Protein AF-A0A8S2LQV7-F1 (afdb_monomer_lite)

Sequence (78 aa):
FTLHSSINELTKNDCTYQDRRFGTINLSQVGLKHGTPAFRHIRQDDYFYSYNPCYPFSEEPTCINVAMCQTFKDESVS

Structure (mmCIF, N/CA/C/O backbone):
data_AF-A0A8S2LQV7-F1
#
_entry.id   AF-A0A8S2LQV7-F1
#
loop_
_atom_site.group_PDB
_atom_site.id
_atom_site.type_symbol
_atom_site.label_atom_id
_atom_site.label_alt_id
_atom_site.label_comp_id
_atom_site.label_asym_id
_atom_site.label_entity_id
_atom_site.label_seq_id
_atom_site.pdbx_PDB_ins_code
_atom_site.Cartn_x
_atom_site.Cartn_y
_atom_site.Cartn_z
_atom_site.occupancy
_atom_site.B_iso_or_equiv
_atom_site.auth_seq_id
_atom_site.auth_comp_id
_atom_site.auth_asym_id
_atom_site.auth_atom_id
_atom_site.pdbx_PDB_model_num
ATOM 1 N N . PHE A 1 1 ? 26.145 -32.040 -9.418 1.00 38.84 1 PHE A N 1
ATOM 2 C CA . PHE A 1 1 ? 24.933 -31.261 -9.733 1.00 38.84 1 PHE A CA 1
ATOM 3 C C . PHE A 1 1 ? 24.686 -30.303 -8.584 1.00 38.84 1 PHE A C 1
ATOM 5 O O . PHE A 1 1 ? 24.257 -30.735 -7.525 1.00 38.84 1 PHE A O 1
ATOM 12 N N . THR A 1 2 ? 25.074 -29.040 -8.747 1.00 29.73 2 THR A N 1
ATOM 13 C CA . THR A 1 2 ? 24.989 -28.026 -7.688 1.00 29.73 2 THR A CA 1
ATOM 14 C C . THR A 1 2 ? 23.717 -27.217 -7.903 1.00 29.73 2 THR A C 1
ATOM 16 O O . THR A 1 2 ? 23.552 -26.601 -8.954 1.00 29.73 2 THR A O 1
ATOM 19 N N . LEU A 1 3 ? 22.804 -27.249 -6.932 1.00 37.75 3 LEU A N 1
ATOM 20 C CA . LEU A 1 3 ? 21.639 -26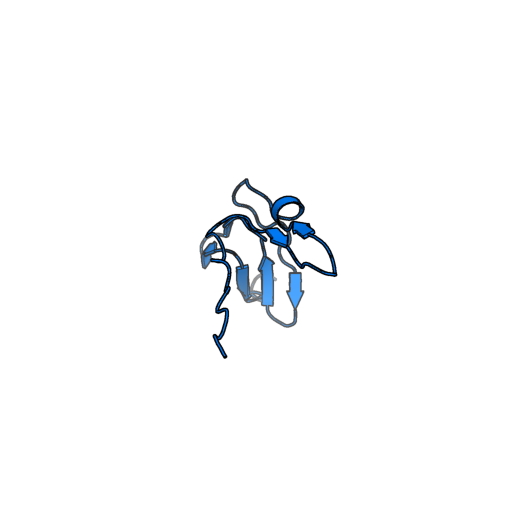.367 -6.883 1.00 37.75 3 LEU A CA 1
ATOM 21 C C . LEU A 1 3 ? 22.131 -24.925 -6.711 1.00 37.75 3 LEU A C 1
ATOM 23 O O . LEU A 1 3 ? 22.624 -24.558 -5.649 1.00 37.75 3 LEU A O 1
ATOM 27 N N . HIS A 1 4 ? 22.019 -24.111 -7.760 1.00 40.44 4 HIS A N 1
ATOM 28 C CA . HIS A 1 4 ? 22.261 -22.673 -7.680 1.00 40.44 4 HIS A CA 1
ATOM 29 C C . HIS A 1 4 ? 21.022 -22.021 -7.053 1.00 40.44 4 HIS A C 1
ATOM 31 O O . HIS A 1 4 ? 20.096 -21.584 -7.737 1.00 40.44 4 HIS A O 1
ATOM 37 N N . SER A 1 5 ? 20.972 -22.028 -5.722 1.00 50.97 5 SER A N 1
ATOM 38 C CA . SER A 1 5 ? 20.023 -21.251 -4.931 1.00 50.97 5 SER A CA 1
ATOM 39 C C . SER A 1 5 ? 20.367 -19.765 -5.056 1.00 50.97 5 SER A C 1
ATOM 41 O O . SER A 1 5 ? 21.008 -19.186 -4.187 1.00 50.97 5 SER A O 1
ATOM 43 N N . SER A 1 6 ? 19.963 -19.142 -6.160 1.00 43.38 6 SER A N 1
ATOM 44 C CA . SER A 1 6 ? 19.937 -17.684 -6.295 1.00 43.38 6 SER A CA 1
ATOM 45 C C . SER A 1 6 ? 18.504 -17.206 -6.083 1.00 43.38 6 SER A C 1
ATOM 47 O O . SER A 1 6 ? 17.878 -16.654 -6.987 1.00 43.38 6 SER A O 1
ATOM 49 N N . ILE A 1 7 ? 17.967 -17.439 -4.880 1.00 50.81 7 ILE A N 1
ATOM 50 C CA . ILE A 1 7 ? 16.951 -16.530 -4.350 1.00 50.81 7 ILE A CA 1
ATOM 51 C C . ILE A 1 7 ? 17.742 -15.254 -4.089 1.00 50.81 7 ILE A C 1
ATOM 53 O O . ILE A 1 7 ? 18.358 -15.108 -3.039 1.00 50.81 7 ILE A O 1
ATOM 57 N N . ASN A 1 8 ? 17.846 -14.409 -5.119 1.00 47.16 8 ASN A N 1
ATOM 58 C CA . ASN A 1 8 ? 18.303 -13.043 -4.949 1.00 47.16 8 ASN A CA 1
ATOM 59 C C . ASN A 1 8 ? 17.506 -12.494 -3.778 1.00 47.16 8 ASN A C 1
ATOM 61 O O . ASN A 1 8 ? 16.273 -12.515 -3.811 1.00 47.16 8 ASN A O 1
ATOM 65 N N . GLU A 1 9 ? 18.232 -12.104 -2.738 1.00 47.09 9 GLU A N 1
ATOM 66 C CA . GLU A 1 9 ? 17.723 -11.340 -1.621 1.00 47.09 9 GLU A CA 1
ATOM 67 C C . GLU A 1 9 ? 16.728 -10.327 -2.180 1.00 47.09 9 GLU A C 1
ATOM 69 O O . GLU A 1 9 ? 17.097 -9.453 -2.965 1.00 47.09 9 GLU A O 1
ATOM 74 N N . LEU A 1 10 ? 15.443 -10.501 -1.859 1.00 50.06 10 LEU A N 1
ATOM 75 C CA . LEU A 1 10 ? 14.467 -9.440 -2.032 1.00 50.06 10 LEU A CA 1
ATOM 76 C C . LEU A 1 10 ? 14.997 -8.312 -1.155 1.00 50.06 10 LEU A C 1
ATOM 78 O O . LEU A 1 10 ? 14.827 -8.349 0.065 1.00 50.06 10 LEU A O 1
ATOM 82 N N . THR A 1 11 ? 15.739 -7.380 -1.756 1.00 47.81 11 THR A N 1
ATOM 83 C CA . THR A 1 11 ? 16.265 -6.218 -1.060 1.00 47.81 11 THR A CA 1
ATOM 84 C C . THR A 1 11 ? 15.059 -5.522 -0.462 1.00 47.81 11 THR A C 1
ATOM 86 O O . THR A 1 11 ? 14.149 -5.043 -1.141 1.00 47.81 11 THR A O 1
ATOM 89 N N . LYS A 1 12 ? 14.997 -5.589 0.863 1.00 50.88 12 LYS A N 1
ATOM 90 C CA . LYS A 1 12 ? 14.026 -4.909 1.700 1.00 50.88 12 LYS A CA 1
ATOM 91 C C . LYS A 1 12 ? 14.028 -3.427 1.300 1.00 50.88 12 LYS A C 1
ATOM 93 O O . LYS A 1 12 ? 14.924 -2.716 1.736 1.00 50.88 12 LYS A O 1
ATOM 98 N N . ASN A 1 13 ? 13.058 -3.018 0.465 1.00 59.56 13 ASN A N 1
ATOM 99 C CA . ASN A 1 13 ? 12.545 -1.653 0.207 1.00 59.56 13 ASN A CA 1
ATOM 100 C C . ASN A 1 13 ? 12.467 -1.146 -1.246 1.00 59.56 13 ASN A C 1
ATOM 102 O O . ASN A 1 13 ? 11.961 -0.041 -1.426 1.00 59.56 13 ASN A O 1
ATOM 106 N N . ASP A 1 14 ? 12.849 -1.879 -2.295 1.00 73.00 14 ASP A N 1
ATOM 107 C CA . ASP A 1 14 ? 12.894 -1.215 -3.618 1.00 73.00 14 ASP A CA 1
ATOM 108 C C . ASP A 1 14 ? 11.545 -1.074 -4.328 1.00 73.00 14 ASP A C 1
ATOM 110 O O . ASP A 1 14 ? 11.446 -0.375 -5.337 1.00 73.00 14 ASP A O 1
ATOM 114 N N . CYS A 1 15 ? 10.489 -1.710 -3.810 1.00 89.00 15 CYS A N 1
ATOM 115 C CA . CYS A 1 15 ? 9.142 -1.700 -4.392 1.00 89.00 15 CYS A CA 1
ATOM 116 C C . CYS A 1 15 ? 9.104 -1.909 -5.918 1.00 89.00 15 CYS A C 1
ATOM 118 O O . CYS A 1 15 ? 8.204 -1.472 -6.640 1.00 89.00 15 CYS A O 1
ATOM 120 N N . THR A 1 16 ? 10.144 -2.578 -6.389 1.00 89.38 16 THR A N 1
ATOM 121 C CA . THR A 1 16 ? 10.504 -2.777 -7.770 1.00 89.38 16 THR A CA 1
ATOM 122 C C . THR A 1 16 ? 10.804 -4.250 -7.879 1.00 89.38 16 THR A C 1
ATOM 124 O O . THR A 1 16 ? 11.614 -4.796 -7.131 1.00 89.38 16 THR A O 1
ATOM 127 N N . TYR A 1 17 ? 10.102 -4.902 -8.785 1.00 85.44 17 TYR A N 1
ATOM 128 C CA . TYR A 1 17 ? 10.278 -6.301 -9.093 1.00 85.44 17 TYR A CA 1
ATOM 129 C C . TYR A 1 17 ? 10.886 -6.410 -10.484 1.00 85.44 17 TYR A C 1
ATOM 131 O O . TYR A 1 17 ? 10.361 -5.842 -11.439 1.00 85.44 17 TYR A O 1
ATOM 139 N N . GLN A 1 18 ? 12.001 -7.126 -10.598 1.00 87.94 18 GLN A N 1
ATOM 140 C CA . GLN A 1 18 ? 12.686 -7.330 -11.867 1.00 87.94 18 GLN A CA 1
ATOM 141 C C . GLN A 1 18 ? 12.575 -8.794 -12.284 1.00 87.94 18 GLN A C 1
ATOM 143 O O . GLN A 1 18 ? 13.176 -9.676 -11.669 1.00 87.94 18 GLN A O 1
ATOM 148 N N . ASP A 1 19 ? 11.831 -9.042 -13.358 1.00 84.75 19 ASP A N 1
ATOM 149 C CA . ASP A 1 19 ? 11.769 -10.340 -14.015 1.00 84.75 19 ASP A CA 1
ATOM 150 C C . ASP A 1 19 ? 12.711 -10.369 -15.225 1.00 84.75 19 ASP A C 1
ATOM 152 O O . ASP A 1 19 ? 12.803 -9.426 -16.013 1.00 84.75 19 ASP A O 1
ATOM 156 N N . ARG A 1 20 ? 13.421 -11.486 -15.398 1.00 86.44 20 ARG A N 1
ATOM 157 C CA . ARG A 1 20 ? 14.421 -11.636 -16.469 1.00 86.44 20 ARG A CA 1
ATOM 158 C C . ARG A 1 20 ? 13.816 -11.714 -17.873 1.00 86.44 20 ARG A C 1
ATOM 160 O O . ARG A 1 20 ? 14.533 -11.490 -18.841 1.00 86.44 20 ARG A O 1
ATOM 167 N N . ARG A 1 21 ? 12.541 -12.082 -17.993 1.00 92.12 21 ARG A N 1
ATOM 168 C CA . ARG A 1 21 ? 11.825 -12.269 -19.263 1.00 92.12 21 ARG A CA 1
ATOM 169 C C . ARG A 1 21 ? 10.843 -11.137 -19.535 1.00 92.12 21 ARG A C 1
ATOM 171 O O . ARG A 1 21 ? 10.681 -10.749 -20.685 1.00 92.12 21 ARG A O 1
ATOM 178 N N . PHE A 1 22 ? 10.191 -10.634 -18.491 1.00 86.12 22 PHE A N 1
ATOM 179 C CA . PHE A 1 22 ? 9.078 -9.689 -18.598 1.00 86.12 22 PHE A CA 1
ATOM 180 C C . PHE A 1 22 ? 9.456 -8.249 -18.232 1.00 86.12 22 PHE A C 1
ATOM 182 O O . PHE A 1 22 ? 8.636 -7.347 -18.384 1.00 86.12 22 PHE A O 1
ATOM 189 N N . GLY A 1 23 ? 10.700 -8.014 -17.806 1.00 87.25 23 GLY A N 1
ATOM 190 C CA . GLY A 1 23 ? 11.206 -6.684 -17.484 1.00 87.25 23 GLY A CA 1
ATOM 191 C C . GLY A 1 23 ? 10.903 -6.261 -16.047 1.00 87.25 23 GLY A C 1
ATOM 192 O O . GLY A 1 23 ? 10.759 -7.089 -15.148 1.00 87.25 23 GLY A O 1
ATOM 193 N N . THR A 1 24 ? 10.858 -4.950 -15.822 1.00 90.31 24 THR A N 1
ATOM 194 C CA . THR A 1 24 ? 10.785 -4.361 -14.480 1.00 90.31 24 THR A CA 1
ATOM 195 C C . THR A 1 24 ? 9.396 -3.803 -1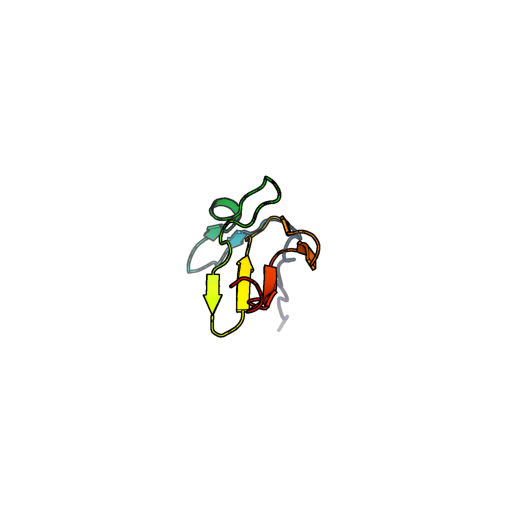4.193 1.00 90.31 24 THR A C 1
ATOM 197 O O . THR A 1 24 ? 8.902 -2.947 -14.922 1.00 90.31 24 THR A O 1
ATOM 200 N N . ILE A 1 25 ? 8.800 -4.233 -13.085 1.00 88.44 25 ILE A N 1
ATOM 201 C CA . ILE A 1 25 ? 7.591 -3.652 -12.502 1.00 88.44 25 ILE A CA 1
ATOM 202 C C . ILE A 1 25 ? 8.031 -2.725 -11.373 1.00 88.44 25 ILE A C 1
ATOM 204 O O . ILE A 1 25 ? 8.609 -3.186 -10.395 1.00 88.44 25 ILE A O 1
ATOM 208 N N . ASN A 1 26 ? 7.752 -1.428 -11.487 1.00 90.06 26 ASN A N 1
ATOM 209 C CA . ASN A 1 26 ? 8.071 -0.449 -10.450 1.00 90.06 26 ASN A CA 1
ATOM 210 C 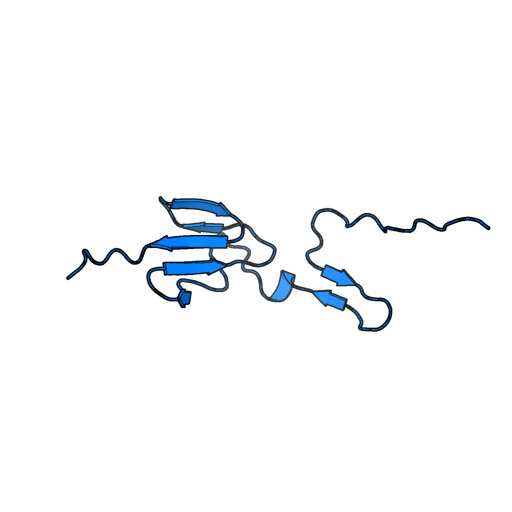C . ASN A 1 26 ? 6.783 0.117 -9.834 1.00 90.06 26 ASN A C 1
ATOM 212 O O . ASN A 1 26 ? 6.124 0.969 -10.429 1.00 90.06 26 ASN A O 1
ATOM 216 N N . LEU A 1 27 ? 6.441 -0.337 -8.626 1.00 90.75 27 LEU A N 1
ATOM 217 C CA . LEU A 1 27 ? 5.236 0.099 -7.914 1.00 90.75 27 LEU A CA 1
ATOM 218 C C . LEU A 1 27 ? 5.423 1.440 -7.186 1.00 90.75 27 LEU A C 1
ATOM 220 O O . LEU A 1 27 ? 4.441 2.057 -6.779 1.00 90.75 27 LEU A O 1
ATOM 224 N N . SER A 1 28 ? 6.656 1.946 -7.058 1.00 91.12 28 SER A N 1
ATOM 225 C CA . SER A 1 28 ? 6.912 3.244 -6.406 1.00 91.12 28 SER A CA 1
ATOM 226 C C . SER A 1 28 ? 6.252 4.421 -7.130 1.00 91.12 28 SER A C 1
ATOM 228 O O . SER A 1 28 ? 6.000 5.455 -6.519 1.00 91.12 28 SER A O 1
ATOM 230 N N . GLN A 1 29 ? 5.950 4.259 -8.422 1.00 90.38 29 GLN A N 1
ATOM 231 C CA . GLN A 1 29 ? 5.305 5.282 -9.245 1.00 90.38 29 GLN A CA 1
ATOM 232 C C . GLN A 1 29 ? 3.801 5.415 -8.982 1.00 90.38 29 GLN A C 1
ATOM 234 O O . GLN A 1 29 ? 3.220 6.441 -9.321 1.00 90.38 29 GLN A O 1
ATOM 239 N N . VAL A 1 30 ? 3.175 4.393 -8.390 1.00 94.50 30 VAL A N 1
ATOM 240 C CA . VAL A 1 30 ? 1.732 4.379 -8.101 1.00 94.50 30 VAL A CA 1
ATOM 241 C C . VAL A 1 30 ? 1.417 4.601 -6.620 1.00 94.50 30 VAL A C 1
ATOM 243 O O . VAL A 1 30 ? 0.266 4.848 -6.281 1.00 94.50 30 VAL A O 1
ATOM 246 N N . GLY A 1 31 ? 2.416 4.530 -5.737 1.00 94.50 31 GLY A N 1
ATOM 247 C CA . GLY A 1 31 ? 2.271 4.829 -4.312 1.00 94.50 31 GLY A CA 1
ATOM 248 C C . GLY A 1 31 ? 2.433 6.316 -3.985 1.00 94.50 31 GLY A C 1
ATOM 249 O O . GLY A 1 31 ? 3.259 7.013 -4.577 1.00 94.50 31 GLY A O 1
ATOM 250 N N . LEU A 1 32 ? 1.706 6.801 -2.977 1.00 95.62 32 LEU A N 1
ATOM 251 C CA . LEU A 1 32 ? 1.831 8.168 -2.463 1.00 95.62 32 LEU A CA 1
ATOM 252 C C . LEU A 1 32 ? 2.736 8.221 -1.226 1.00 95.62 32 LEU A C 1
ATOM 254 O O . LEU A 1 32 ? 2.522 7.517 -0.248 1.00 95.62 32 LEU A O 1
ATOM 258 N N . LYS A 1 33 ? 3.739 9.106 -1.235 1.00 94.25 33 LYS A N 1
ATOM 259 C CA . LYS A 1 33 ? 4.731 9.229 -0.145 1.00 94.25 33 LYS A CA 1
ATOM 260 C C . LYS A 1 33 ? 4.280 10.077 1.047 1.00 94.25 33 LYS A C 1
ATOM 262 O O . LYS A 1 33 ? 4.989 10.147 2.043 1.00 94.25 33 LYS A O 1
ATOM 267 N N . HIS A 1 34 ? 3.147 10.765 0.941 1.00 92.50 34 HIS A N 1
ATOM 268 C CA . HIS A 1 34 ? 2.725 11.792 1.898 1.00 92.50 34 HIS A CA 1
ATOM 269 C C . HIS A 1 34 ? 1.750 11.264 2.962 1.00 92.50 34 HIS A C 1
ATOM 271 O O . HIS A 1 34 ? 0.923 12.014 3.471 1.00 92.50 34 HIS A O 1
ATOM 277 N N . GLY A 1 35 ? 1.851 9.973 3.298 1.00 91.88 35 GLY A N 1
ATOM 278 C CA . GLY A 1 35 ? 1.084 9.361 4.386 1.00 91.88 35 GLY A CA 1
ATOM 279 C C . GLY A 1 35 ? -0.411 9.202 4.104 1.00 91.88 35 GLY A C 1
ATOM 280 O O . GLY A 1 35 ? -1.177 8.992 5.040 1.00 91.88 35 GLY A O 1
ATOM 281 N N . THR A 1 36 ? -0.825 9.285 2.839 1.00 94.88 36 THR A N 1
ATOM 282 C CA . THR A 1 36 ? -2.201 9.070 2.373 1.00 94.88 36 THR A CA 1
ATOM 283 C C . THR A 1 36 ? -2.256 7.872 1.422 1.00 94.88 36 THR A C 1
ATOM 285 O O . THR A 1 36 ? -1.267 7.576 0.745 1.00 94.88 36 THR A O 1
ATOM 288 N N . PRO A 1 37 ? -3.394 7.168 1.343 1.00 96.44 37 PRO A N 1
ATOM 289 C CA . PRO A 1 37 ? -3.541 6.065 0.407 1.00 96.44 37 PRO A CA 1
ATOM 290 C C . PRO A 1 37 ? -3.682 6.552 -1.039 1.00 96.44 37 PRO A C 1
ATOM 292 O O . PRO A 1 37 ? -4.474 7.451 -1.321 1.00 96.44 37 PRO A O 1
ATOM 295 N N . ALA A 1 38 ? -2.949 5.923 -1.966 1.00 96.88 38 ALA A N 1
ATOM 296 C CA . ALA A 1 38 ? -3.092 6.150 -3.408 1.00 96.88 38 ALA A CA 1
ATOM 297 C C . ALA A 1 38 ? -4.474 5.738 -3.932 1.00 96.88 38 ALA A C 1
ATOM 299 O O . ALA A 1 38 ? -5.024 6.369 -4.834 1.00 96.88 38 ALA A O 1
ATOM 300 N N . PHE A 1 39 ? -5.041 4.691 -3.337 1.00 96.62 39 PHE A N 1
ATOM 301 C CA . PHE A 1 39 ? -6.374 4.190 -3.631 1.00 96.62 39 PHE A CA 1
ATOM 302 C C . PHE A 1 39 ? -7.188 4.253 -2.346 1.00 96.62 39 PHE A C 1
ATOM 304 O O . PHE A 1 39 ? -6.898 3.516 -1.411 1.00 96.62 39 PHE A O 1
ATOM 311 N N . ARG A 1 40 ? -8.170 5.150 -2.264 1.00 94.88 40 ARG A N 1
ATOM 312 C CA . ARG A 1 40 ? -8.869 5.464 -1.012 1.00 94.88 40 ARG A CA 1
ATOM 313 C C . ARG A 1 40 ? -10.352 5.124 -1.085 1.00 94.88 40 ARG A C 1
ATOM 315 O O . ARG A 1 40 ? -10.988 5.440 -2.088 1.00 94.88 40 ARG A O 1
ATOM 322 N N . HIS A 1 41 ? -10.895 4.562 -0.005 1.00 92.00 41 HIS A N 1
ATOM 323 C CA . HIS A 1 41 ? -12.328 4.284 0.166 1.00 92.00 41 HIS A CA 1
ATOM 324 C C . HIS A 1 41 ? -12.969 3.522 -1.012 1.00 92.00 41 HIS A C 1
ATOM 326 O O . HIS A 1 41 ? -14.093 3.814 -1.429 1.00 92.00 41 HIS A O 1
ATOM 332 N N . ILE A 1 42 ? -12.262 2.527 -1.555 1.00 94.69 42 ILE A N 1
ATOM 333 C CA . ILE A 1 42 ? -12.826 1.583 -2.520 1.00 94.69 42 ILE A CA 1
ATOM 334 C C . ILE A 1 42 ? -13.909 0.781 -1.800 1.00 94.69 42 ILE A C 1
ATOM 336 O O . ILE A 1 42 ? -13.630 0.105 -0.812 1.00 94.69 42 ILE A O 1
ATOM 340 N N . ARG A 1 43 ? -15.149 0.862 -2.281 1.00 94.00 43 ARG A N 1
ATOM 341 C CA . ARG A 1 43 ? -16.286 0.181 -1.661 1.00 94.00 43 ARG A CA 1
ATOM 342 C C . ARG A 1 43 ? -16.418 -1.249 -2.176 1.00 94.00 43 ARG A C 1
ATOM 344 O O . ARG A 1 43 ? -16.508 -1.454 -3.386 1.00 94.00 43 ARG A O 1
ATOM 351 N N . GLN A 1 44 ? -16.523 -2.199 -1.256 1.00 93.25 44 GLN A N 1
ATOM 352 C CA . GLN A 1 44 ? -16.883 -3.582 -1.546 1.00 93.25 44 GLN A CA 1
ATOM 353 C C . GLN A 1 44 ? -17.720 -4.129 -0.386 1.00 93.25 44 GLN A C 1
ATOM 355 O O . GLN A 1 44 ? -17.281 -4.102 0.761 1.00 93.25 44 GLN A O 1
ATOM 360 N N . ASP A 1 45 ? -18.936 -4.582 -0.697 1.00 91.06 45 ASP A N 1
ATOM 361 C CA . ASP A 1 45 ? -19.944 -5.005 0.281 1.00 91.06 45 ASP A CA 1
ATOM 362 C C . ASP A 1 45 ? -20.170 -3.935 1.372 1.00 91.06 45 ASP A C 1
ATOM 364 O O . ASP A 1 45 ? -20.452 -2.766 1.058 1.00 91.06 45 ASP A O 1
ATOM 368 N N . ASP A 1 46 ? -20.008 -4.332 2.634 1.00 93.06 46 ASP A N 1
ATOM 369 C CA . ASP A 1 46 ? -20.142 -3.494 3.827 1.00 93.06 46 ASP A CA 1
ATOM 370 C C . ASP A 1 46 ? -18.802 -2.907 4.289 1.00 93.06 46 ASP A C 1
ATOM 372 O O . ASP A 1 46 ? -18.658 -2.486 5.436 1.00 93.06 46 ASP A O 1
ATOM 376 N N . TYR A 1 47 ? -17.802 -2.865 3.405 1.00 92.06 47 TYR A N 1
ATOM 377 C CA . TYR A 1 47 ? -16.466 -2.379 3.726 1.00 92.06 47 TYR A CA 1
ATOM 378 C C . TYR A 1 47 ? -15.971 -1.303 2.760 1.00 92.06 47 TYR A C 1
ATOM 380 O O . TYR A 1 47 ? -16.301 -1.265 1.568 1.00 92.06 47 TYR A O 1
ATOM 388 N N . PHE A 1 48 ? -15.112 -0.442 3.296 1.00 94.44 48 PHE A N 1
ATOM 389 C CA . PHE A 1 48 ? -14.243 0.437 2.534 1.00 94.44 48 PHE A CA 1
ATOM 390 C C . PHE A 1 48 ? -12.799 -0.028 2.660 1.00 94.44 48 PHE A C 1
ATOM 392 O O . PHE A 1 48 ? -12.326 -0.347 3.750 1.00 94.44 48 PHE A O 1
ATOM 399 N N . TYR A 1 49 ? -12.096 -0.016 1.535 1.00 95.62 49 TYR A N 1
ATOM 400 C CA . TYR A 1 49 ? -10.691 -0.367 1.445 1.00 95.62 49 TYR A CA 1
ATOM 401 C C . TYR A 1 49 ? -9.876 0.832 0.991 1.00 95.62 49 TYR A C 1
ATOM 403 O O . TYR A 1 49 ? -10.186 1.479 -0.011 1.00 95.62 49 TYR A O 1
ATOM 411 N N . SER A 1 50 ? -8.789 1.085 1.701 1.00 97.06 50 SER A N 1
ATOM 412 C CA . SER A 1 50 ? -7.749 2.011 1.281 1.00 97.06 50 SER A CA 1
ATOM 413 C C . SER A 1 50 ? -6.436 1.255 1.143 1.00 97.06 50 SER A C 1
ATOM 415 O O . SER A 1 50 ? -6.105 0.417 1.978 1.00 97.06 50 SER A O 1
ATOM 417 N N . TYR A 1 51 ? -5.672 1.530 0.095 1.00 97.25 51 TYR A N 1
ATOM 418 C CA . TYR A 1 51 ? -4.415 0.859 -0.206 1.00 97.25 51 TYR A CA 1
ATOM 419 C C . TYR A 1 51 ? -3.384 1.859 -0.718 1.00 97.25 51 TYR A C 1
ATOM 421 O O . TYR A 1 51 ? -3.686 2.758 -1.510 1.00 97.25 51 TYR A O 1
ATOM 429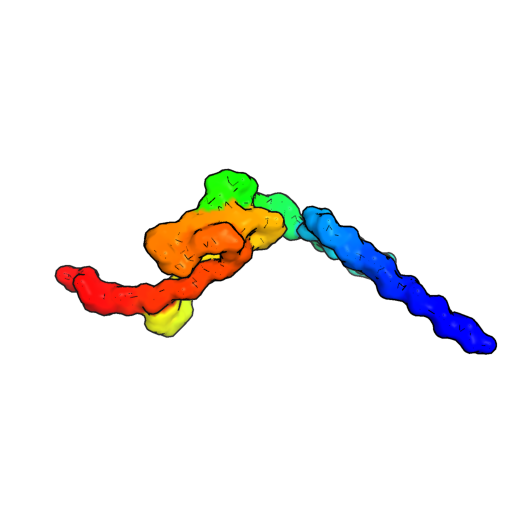 N N . ASN A 1 52 ? -2.143 1.671 -0.281 1.00 97.00 52 ASN A N 1
ATOM 430 C CA . ASN A 1 52 ? -1.001 2.405 -0.782 1.00 97.00 52 ASN A CA 1
ATOM 431 C C . ASN A 1 52 ? 0.148 1.436 -1.082 1.00 97.00 52 ASN A C 1
ATOM 433 O O . ASN A 1 52 ? 0.752 0.880 -0.160 1.00 97.00 52 ASN A O 1
ATOM 437 N N . PRO A 1 53 ? 0.483 1.220 -2.362 1.00 94.44 53 PRO A N 1
ATOM 438 C CA . PRO A 1 53 ? 1.718 0.545 -2.717 1.00 94.44 53 PRO A CA 1
ATOM 439 C C . PRO A 1 53 ? 2.923 1.266 -2.107 1.00 94.44 53 PRO A C 1
ATOM 441 O O . PRO A 1 53 ? 2.994 2.492 -2.128 1.00 94.44 53 PRO A O 1
ATOM 444 N N . CYS A 1 54 ? 3.909 0.501 -1.633 1.00 92.25 54 CYS A N 1
ATOM 445 C CA . CYS A 1 54 ? 5.267 0.961 -1.295 1.00 92.25 54 CYS A CA 1
ATOM 446 C C . CYS A 1 54 ? 5.446 1.890 -0.098 1.00 92.25 54 CYS A C 1
ATOM 448 O O . CYS A 1 54 ? 6.534 1.911 0.475 1.00 92.25 54 CYS A O 1
ATOM 450 N N . TYR A 1 55 ? 4.429 2.658 0.269 1.00 94.19 55 TYR A N 1
ATOM 451 C CA . TYR A 1 55 ? 4.532 3.682 1.294 1.00 94.19 55 TYR A CA 1
ATOM 452 C C . TYR A 1 55 ? 3.415 3.485 2.314 1.00 94.19 55 TYR A C 1
ATOM 454 O O . TYR A 1 55 ? 2.254 3.361 1.926 1.00 94.19 55 TYR A O 1
ATOM 462 N N . PRO A 1 56 ? 3.726 3.440 3.616 1.00 95.44 56 PRO A N 1
ATOM 463 C CA . PRO A 1 56 ? 2.687 3.328 4.621 1.00 95.44 56 PRO A CA 1
ATOM 464 C C . PRO A 1 56 ? 1.858 4.616 4.692 1.00 95.44 56 PRO A C 1
ATOM 466 O O . PRO A 1 56 ? 2.336 5.708 4.372 1.00 95.44 56 PRO A O 1
ATOM 469 N N . PHE A 1 57 ? 0.617 4.479 5.139 1.00 96.81 57 PHE A N 1
ATOM 470 C CA . PHE A 1 57 ? -0.286 5.589 5.418 1.00 96.81 57 PHE A CA 1
ATOM 471 C C . PHE A 1 57 ? -1.011 5.369 6.749 1.00 96.81 57 PHE A C 1
ATOM 473 O O . PHE A 1 57 ? -0.970 4.273 7.320 1.00 96.81 57 PHE A O 1
ATOM 480 N N . SER A 1 58 ? -1.682 6.415 7.226 1.00 96.25 58 SER A N 1
ATOM 481 C CA . SER A 1 58 ? -2.565 6.334 8.388 1.00 96.25 58 SER A CA 1
ATOM 482 C C . SER A 1 58 ? -3.935 6.927 8.060 1.00 96.25 58 SER A C 1
ATOM 484 O O . SER A 1 58 ? -4.033 7.998 7.467 1.00 96.25 58 SER A O 1
ATOM 486 N N . GLU A 1 59 ? -4.989 6.231 8.467 1.00 92.88 59 GLU A N 1
ATOM 487 C CA . GLU A 1 59 ? -6.376 6.690 8.497 1.00 92.88 59 GLU A CA 1
ATOM 488 C C . GLU A 1 59 ? -6.887 6.489 9.926 1.00 92.88 59 GLU A C 1
ATOM 490 O O . GLU A 1 59 ? -7.259 5.387 10.336 1.00 92.88 59 GLU A O 1
ATOM 495 N N . GLU A 1 60 ? -6.812 7.556 10.719 1.00 87.69 60 GLU A N 1
ATOM 496 C CA . GLU A 1 60 ? -7.228 7.520 12.118 1.00 87.69 60 GLU A CA 1
ATOM 497 C C . GLU A 1 60 ? -8.753 7.375 12.252 1.00 87.69 60 GLU A C 1
ATOM 499 O O . GLU A 1 60 ? -9.494 7.914 11.425 1.00 87.69 60 GLU A O 1
ATOM 504 N N . PRO A 1 61 ? -9.241 6.688 13.303 1.00 87.38 61 PRO A N 1
ATOM 505 C CA . PRO A 1 61 ? -8.480 6.055 14.392 1.00 87.38 61 PRO A CA 1
ATOM 506 C C . PRO A 1 61 ? -8.092 4.587 14.132 1.00 87.38 61 PRO A C 1
ATOM 508 O O . PRO A 1 61 ? -7.472 3.956 14.984 1.00 87.38 61 PRO A O 1
ATOM 511 N N . THR A 1 62 ? -8.482 4.008 12.998 1.00 87.19 62 THR A N 1
ATOM 512 C CA . THR A 1 62 ? -8.481 2.549 12.803 1.00 87.19 62 THR A CA 1
ATOM 513 C C . THR A 1 62 ? -7.187 1.995 12.214 1.00 87.19 62 THR A C 1
ATOM 515 O O . THR A 1 62 ? -6.840 0.846 12.478 1.00 87.19 62 THR A O 1
ATOM 518 N N . CYS A 1 63 ? -6.469 2.782 11.413 1.00 93.25 63 CYS A N 1
ATOM 519 C CA . CYS A 1 63 ? -5.353 2.303 10.603 1.00 93.25 63 CYS A CA 1
ATOM 520 C C . CYS A 1 63 ? -4.139 3.211 10.766 1.00 93.25 63 CYS A C 1
ATOM 522 O O . CYS A 1 63 ? -4.147 4.341 10.294 1.00 93.25 63 CYS A O 1
ATOM 524 N N . ILE A 1 64 ? -3.081 2.719 11.412 1.00 96.06 64 ILE A N 1
ATOM 525 C CA . ILE A 1 64 ? -1.874 3.503 11.700 1.00 96.06 64 ILE A CA 1
ATOM 526 C C . ILE A 1 64 ? -0.663 2.830 11.063 1.00 96.06 64 ILE A C 1
ATOM 528 O O . ILE A 1 64 ? -0.341 1.692 11.403 1.00 96.06 64 ILE A O 1
ATOM 532 N N . ASN A 1 65 ? 0.031 3.554 10.181 1.00 95.75 65 ASN A N 1
ATOM 533 C CA . ASN A 1 65 ? 1.265 3.106 9.530 1.00 95.75 65 ASN A CA 1
ATOM 534 C C . ASN A 1 65 ? 1.111 1.748 8.807 1.00 95.75 65 ASN A C 1
ATOM 536 O O . ASN A 1 65 ? 1.920 0.833 8.979 1.00 95.75 65 ASN A O 1
ATOM 540 N N . VAL A 1 66 ? 0.053 1.616 8.002 1.00 95.62 66 VAL A N 1
ATOM 541 C CA . VAL A 1 66 ? -0.305 0.393 7.261 1.00 95.62 66 VAL A CA 1
ATOM 542 C C . VAL A 1 66 ? -0.148 0.575 5.751 1.00 95.62 66 VAL A C 1
ATOM 544 O O . VAL A 1 66 ? -0.182 1.690 5.240 1.00 95.62 66 VAL A O 1
ATOM 547 N N . ALA A 1 67 ? 0.002 -0.531 5.017 1.00 94.62 67 ALA A N 1
ATOM 548 C CA . ALA A 1 67 ? -0.052 -0.529 3.551 1.00 94.62 67 ALA A CA 1
ATOM 549 C C . ALA A 1 67 ? -1.490 -0.626 3.014 1.00 94.62 67 ALA A C 1
ATOM 551 O O . ALA A 1 67 ? -1.756 -0.209 1.891 1.00 94.62 67 ALA A O 1
ATOM 552 N N . MET A 1 68 ? -2.415 -1.178 3.806 1.00 96.06 68 MET A N 1
ATOM 553 C CA . MET A 1 68 ? -3.829 -1.342 3.476 1.00 96.06 68 MET A CA 1
ATOM 554 C C . MET A 1 68 ? -4.674 -1.144 4.735 1.00 96.06 68 MET A C 1
ATOM 556 O O . MET A 1 68 ? -4.277 -1.572 5.818 1.00 96.06 68 MET A O 1
ATOM 560 N N . CYS A 1 69 ? -5.839 -0.531 4.577 1.00 96.62 69 CYS A N 1
ATOM 561 C CA . CYS A 1 69 ? -6.831 -0.313 5.614 1.00 96.62 69 CYS A CA 1
ATOM 562 C C . CYS A 1 69 ? -8.177 -0.853 5.134 1.00 96.62 69 CYS A C 1
ATOM 564 O O . CYS A 1 69 ? -8.561 -0.611 3.991 1.00 96.62 69 CYS A O 1
ATOM 566 N N . GLN A 1 70 ? -8.879 -1.571 6.005 1.00 94.69 70 GLN A N 1
ATOM 567 C CA . GLN A 1 70 ? -10.262 -1.986 5.806 1.00 94.69 70 GLN A CA 1
ATOM 568 C C . GLN A 1 70 ? -11.085 -1.397 6.948 1.00 94.69 70 GLN A C 1
ATOM 570 O O . GLN A 1 70 ? -10.764 -1.625 8.115 1.00 94.69 70 GLN A O 1
ATOM 575 N N . THR A 1 71 ? -12.145 -0.668 6.621 1.00 92.06 71 THR A N 1
ATOM 576 C CA . THR A 1 71 ? -13.099 -0.138 7.599 1.00 92.06 71 THR A CA 1
ATOM 577 C C . THR A 1 71 ? -14.503 -0.615 7.267 1.00 92.06 71 THR A C 1
ATOM 579 O O . THR A 1 71 ? -14.825 -0.872 6.106 1.00 92.06 71 THR A O 1
ATOM 582 N N . PHE A 1 72 ? -15.334 -0.794 8.292 1.00 87.94 72 PHE A N 1
ATOM 583 C CA . PHE A 1 72 ? -16.745 -1.105 8.095 1.00 87.94 72 PHE A CA 1
ATOM 584 C C . PHE A 1 72 ? -17.472 0.148 7.600 1.00 87.94 72 PHE A C 1
ATOM 586 O O . PHE A 1 72 ? -17.154 1.270 8.005 1.00 87.94 72 PHE A O 1
ATOM 593 N N . LYS A 1 73 ? -18.449 -0.035 6.718 1.00 76.12 73 LYS A N 1
ATOM 594 C CA . LYS A 1 73 ? -19.387 1.013 6.343 1.00 76.12 73 LYS A CA 1
ATOM 595 C C . LYS A 1 73 ? -20.317 1.214 7.535 1.00 76.12 73 LYS A C 1
ATOM 597 O O . LYS A 1 73 ? -21.321 0.523 7.645 1.00 76.12 73 LYS A O 1
ATOM 602 N N . ASP A 1 74 ? -19.977 2.135 8.434 1.00 67.56 74 ASP A N 1
ATOM 603 C CA . ASP A 1 74 ? -20.911 2.553 9.478 1.00 67.56 74 ASP A CA 1
ATOM 604 C C . ASP A 1 74 ? -22.227 2.981 8.808 1.00 67.56 74 ASP A C 1
ATOM 606 O O . ASP A 1 74 ? -22.301 4.004 8.127 1.00 67.56 74 ASP A O 1
ATOM 610 N N . GLU A 1 75 ? -23.280 2.17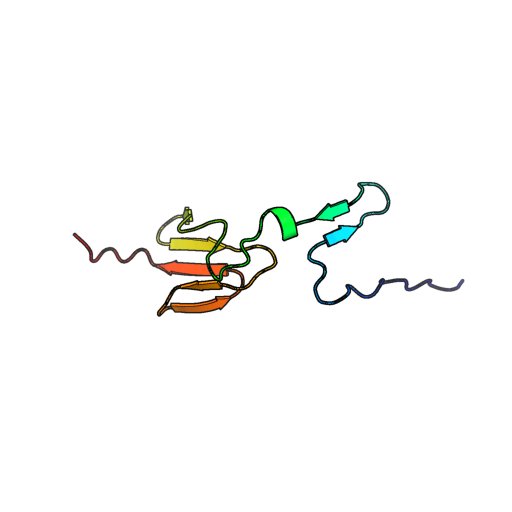7 8.975 1.00 55.94 75 GLU A N 1
ATOM 611 C CA . GLU A 1 75 ? -24.636 2.505 8.516 1.00 55.94 75 GLU A CA 1
ATOM 612 C C . GLU A 1 75 ? -25.289 3.598 9.383 1.00 55.94 75 GLU A C 1
ATOM 614 O O . GLU A 1 75 ? -26.424 3.996 9.141 1.00 55.94 75 GLU A O 1
ATOM 619 N N . SER A 1 76 ? -24.576 4.115 10.387 1.00 49.00 76 SER A N 1
ATOM 620 C CA . SER A 1 76 ? -25.075 5.054 11.393 1.00 49.00 76 SER A CA 1
ATOM 621 C C . SER A 1 76 ? -24.844 6.537 11.076 1.00 49.00 76 SER A C 1
ATOM 623 O O . SER A 1 76 ? -24.870 7.361 11.986 1.00 49.00 76 SER A O 1
ATOM 625 N N . VAL A 1 77 ? -24.661 6.906 9.806 1.00 49.53 77 VAL A N 1
ATOM 626 C CA . VAL A 1 77 ? -24.839 8.302 9.365 1.00 49.53 77 VAL A CA 1
ATOM 627 C C . VAL A 1 77 ? -25.930 8.348 8.299 1.00 49.53 77 VAL A C 1
ATOM 629 O O . VAL A 1 77 ? -25.669 8.455 7.101 1.00 49.53 77 VAL A O 1
ATOM 632 N N . SER A 1 78 ? -27.166 8.209 8.774 1.00 40.91 78 SER A N 1
ATOM 633 C CA . SER A 1 78 ? -28.359 8.808 8.169 1.00 40.91 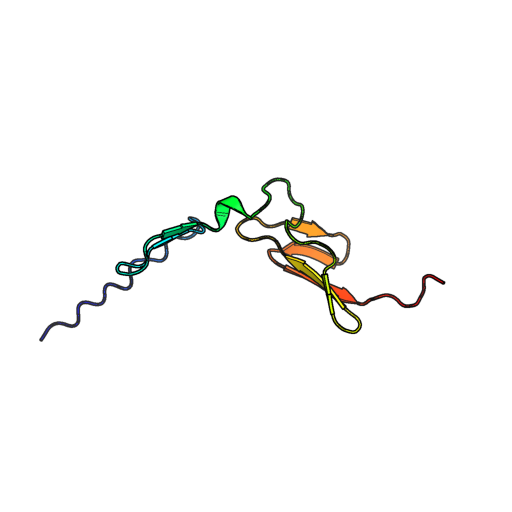78 SER A CA 1
ATOM 634 C C . SER A 1 78 ? -28.516 10.243 8.654 1.00 40.91 78 SER A C 1
ATOM 636 O O . SER A 1 78 ? -28.424 10.415 9.892 1.00 40.91 78 SER A O 1
#

pLDDT: mean 81.77, std 19.56, range [29.73, 97.25]

Foldseek 3Di:
DDPPPPPPPPPPAQCWDADPPPGIDRLVVQFDAPQAFSAWQDDDDQKGKGAGRRHFHDDPPQGDRHRMDIDGNPPPPD

Radius of gyration: 17.66 Å; chains: 1; bounding box: 53×43×34 Å

Organism: NCBI:txid392030

Secondary structure (DSSP, 8-state):
-----------TT--EEEETTTEEEEGGGTS-SSSS-SEEEEEETTEEEEE-SSS-EEETTTEEEESEEEEE--TT--